Protein AF-A1HPE5-F1 (afdb_monomer)

Sequence (82 aa):
MGRGLMKNLLELTVIYKSGGCDKVGMVVENIYNGGYAGRNQEHVREHIEELAKVGVPAPTTTPTLYPLANYNLTTGGPNSSA

Organism: NCBI:txid401526

Solvent-accessible surface area (backbone atoms only — not comparable to full-atom values): 5484 Å² total; per-residue (Å²): 134,81,80,75,75,82,69,45,64,48,80,45,76,50,74,45,94,89,59,65,72,49,81,46,80,42,76,48,80,76,42,68,50,74,40,66,66,56,89,54,60,68,63,39,49,52,53,42,53,57,38,42,76,76,70,42,80,70,76,97,54,79,58,35,79,44,80,51,67,41,82,75,68,74,96,81,67,102,79,78,84,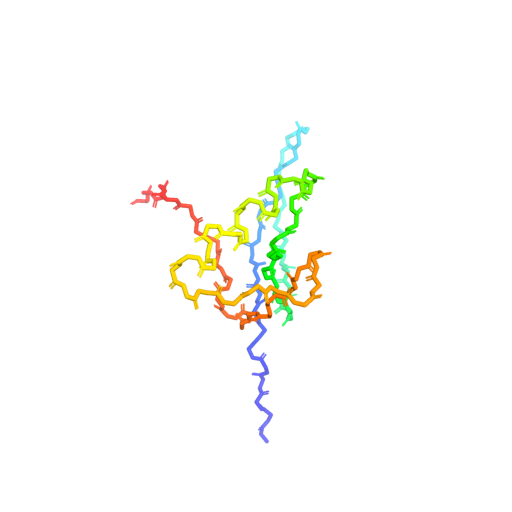125

Structure (mmCIF, N/CA/C/O backbone):
data_AF-A1HPE5-F1
#
_entry.id   AF-A1HPE5-F1
#
loop_
_atom_site.group_PDB
_atom_site.id
_atom_site.type_symbol
_atom_site.label_atom_id
_atom_site.label_alt_id
_atom_site.label_comp_id
_atom_site.label_asym_id
_atom_site.label_entity_id
_atom_site.label_seq_id
_atom_site.pdbx_PDB_ins_code
_atom_site.Cartn_x
_atom_site.Cartn_y
_atom_site.Cartn_z
_atom_site.occupancy
_atom_site.B_iso_or_equiv
_atom_site.auth_seq_id
_atom_site.auth_comp_id
_atom_site.auth_asym_id
_atom_site.auth_atom_id
_atom_site.pdbx_PDB_model_num
ATOM 1 N N . MET A 1 1 ? -15.910 -8.308 -29.351 1.00 39.84 1 MET A N 1
ATOM 2 C CA . MET A 1 1 ? -14.980 -7.161 -29.418 1.00 39.84 1 MET A CA 1
ATOM 3 C C . M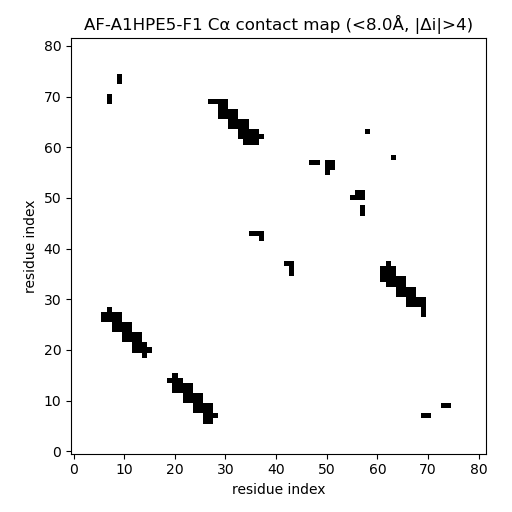ET A 1 1 ? -14.286 -7.069 -28.064 1.00 39.84 1 MET A C 1
ATOM 5 O O . MET A 1 1 ? -14.891 -6.621 -27.100 1.00 39.84 1 MET A O 1
ATOM 9 N N . GLY A 1 2 ? -13.114 -7.698 -27.937 1.00 45.06 2 GLY A N 1
ATOM 10 C CA . GLY A 1 2 ? -12.445 -7.876 -26.647 1.00 45.06 2 GLY A CA 1
ATOM 11 C C . GLY A 1 2 ? -11.980 -6.536 -26.092 1.00 45.06 2 GLY A C 1
ATOM 12 O O . GLY A 1 2 ? -11.206 -5.844 -26.746 1.00 45.06 2 GLY A O 1
ATOM 13 N N . ARG A 1 3 ? -12.448 -6.167 -24.895 1.00 51.09 3 ARG A N 1
ATOM 14 C CA . ARG A 1 3 ? -11.804 -5.117 -24.103 1.00 51.09 3 ARG A CA 1
ATOM 15 C C . ARG A 1 3 ? -10.403 -5.622 -23.783 1.00 51.09 3 ARG A C 1
ATOM 17 O O . ARG A 1 3 ? -10.251 -6.468 -22.907 1.00 51.09 3 ARG A O 1
ATOM 24 N N . GLY A 1 4 ? -9.403 -5.173 -24.539 1.00 50.94 4 GLY A N 1
ATOM 25 C CA . GLY A 1 4 ? -8.012 -5.353 -24.152 1.00 50.94 4 GLY A CA 1
ATOM 26 C C . GLY A 1 4 ? -7.863 -4.751 -22.763 1.00 50.94 4 GLY A C 1
ATOM 27 O O . GLY A 1 4 ? -8.075 -3.552 -22.597 1.00 50.94 4 GLY A O 1
ATOM 28 N N . LEU A 1 5 ? -7.618 -5.596 -21.761 1.00 61.19 5 LEU A N 1
ATOM 29 C CA . LEU A 1 5 ? -7.331 -5.149 -20.405 1.00 61.19 5 LEU A CA 1
ATOM 30 C C . LEU A 1 5 ? -6.163 -4.164 -20.527 1.00 61.19 5 LEU A C 1
ATOM 32 O O . LEU A 1 5 ? -5.082 -4.571 -20.959 1.00 61.19 5 LEU A O 1
ATOM 36 N N . MET A 1 6 ? -6.371 -2.882 -20.213 1.00 60.84 6 MET A N 1
ATOM 37 C CA . MET A 1 6 ? -5.238 -1.981 -20.021 1.00 60.84 6 MET A CA 1
ATOM 38 C C . MET A 1 6 ? -4.422 -2.580 -18.878 1.00 60.84 6 MET A C 1
ATOM 40 O O . MET A 1 6 ? -4.876 -2.628 -17.736 1.00 60.84 6 MET A O 1
ATOM 44 N N . LYS A 1 7 ? -3.260 -3.142 -19.207 1.00 74.62 7 LYS A N 1
ATOM 45 C CA . LYS A 1 7 ? -2.333 -3.666 -18.210 1.00 74.62 7 LYS A CA 1
ATOM 46 C C . LYS A 1 7 ? -1.645 -2.458 -17.587 1.00 74.62 7 LYS A C 1
ATOM 48 O O . LYS A 1 7 ? -1.049 -1.675 -18.322 1.00 74.62 7 LYS A O 1
ATOM 53 N N . ASN A 1 8 ? -1.720 -2.312 -16.263 1.00 87.06 8 ASN A N 1
ATOM 54 C CA . ASN A 1 8 ? -0.927 -1.316 -15.539 1.00 87.06 8 ASN A CA 1
ATOM 55 C C . ASN A 1 8 ? 0.542 -1.753 -15.563 1.00 87.06 8 ASN A C 1
ATOM 57 O O . ASN A 1 8 ? 1.019 -2.430 -14.652 1.00 87.06 8 ASN A O 1
ATOM 61 N N . LEU A 1 9 ? 1.216 -1.454 -16.675 1.00 90.00 9 LEU A N 1
ATOM 62 C CA . LEU A 1 9 ? 2.628 -1.724 -16.893 1.00 90.00 9 LEU A CA 1
ATOM 63 C C . LEU A 1 9 ? 3.441 -0.574 -16.297 1.00 90.00 9 LEU A C 1
ATOM 65 O O . LEU A 1 9 ? 3.368 0.555 -16.773 1.00 90.00 9 LEU A O 1
ATOM 69 N N . LEU A 1 10 ? 4.220 -0.878 -15.267 1.00 90.12 10 LEU A N 1
ATOM 70 C CA . LEU A 1 10 ? 5.196 0.028 -14.689 1.00 90.12 10 LEU A CA 1
ATOM 71 C C . LEU A 1 10 ? 6.544 -0.188 -15.376 1.00 90.12 10 LEU A C 1
ATOM 73 O O . LEU A 1 10 ? 7.101 -1.286 -15.319 1.00 90.12 10 LEU A O 1
ATOM 77 N N . GLU A 1 11 ? 7.073 0.852 -16.009 1.00 90.12 11 GLU A N 1
ATOM 78 C CA . GLU A 1 11 ? 8.412 0.820 -16.590 1.00 90.12 11 GLU A CA 1
ATOM 79 C C . GLU A 1 11 ? 9.441 1.292 -15.562 1.00 90.12 11 GLU A C 1
ATOM 81 O O . GLU A 1 11 ? 9.388 2.412 -15.055 1.00 90.12 11 GLU A O 1
ATOM 86 N N . LEU A 1 12 ? 10.396 0.424 -15.249 1.00 90.69 12 LEU A N 1
ATOM 87 C CA . LEU A 1 12 ? 11.453 0.668 -14.279 1.00 90.69 12 LEU A CA 1
ATOM 88 C C . LEU A 1 12 ? 12.820 0.619 -14.959 1.00 90.69 12 LEU A C 1
ATOM 90 O O . LEU A 1 12 ? 13.018 -0.048 -15.975 1.00 90.69 12 LEU A O 1
ATOM 94 N N . THR A 1 13 ? 13.784 1.327 -14.375 1.00 92.50 13 THR A N 1
ATOM 95 C CA . THR A 1 13 ? 15.196 1.226 -14.763 1.00 92.50 13 THR A CA 1
ATOM 96 C C . THR A 1 13 ? 15.971 0.604 -13.614 1.00 92.50 13 THR A C 1
ATOM 98 O O . THR A 1 13 ? 15.995 1.154 -12.514 1.00 92.50 13 THR A O 1
ATOM 101 N N . VAL A 1 14 ? 16.598 -0.539 -13.866 1.00 92.75 1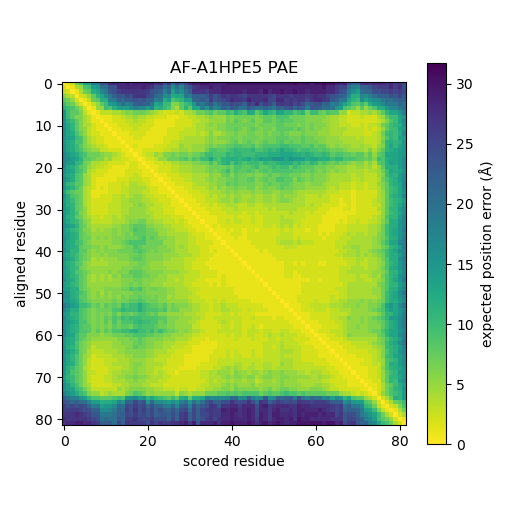4 VAL A N 1
ATOM 102 C CA . VAL A 1 14 ? 17.497 -1.198 -12.920 1.00 92.75 14 VAL A CA 1
ATOM 103 C C . VAL A 1 14 ? 18.886 -0.613 -13.117 1.00 92.75 14 VAL A C 1
ATOM 105 O O . VAL A 1 14 ? 19.419 -0.663 -14.220 1.00 92.75 14 VAL A O 1
ATOM 108 N N . ILE A 1 15 ? 19.467 -0.054 -12.057 1.00 94.50 15 ILE A N 1
ATOM 109 C CA . ILE A 1 15 ? 20.843 0.455 -12.054 1.00 94.50 15 ILE A CA 1
ATOM 110 C C . ILE A 1 15 ? 21.695 -0.531 -11.264 1.00 94.50 15 ILE A C 1
ATOM 112 O O . ILE A 1 15 ? 21.477 -0.734 -10.066 1.00 94.50 15 ILE A O 1
ATOM 116 N N . TYR A 1 16 ? 22.662 -1.158 -11.927 1.00 95.56 16 TYR A N 1
ATOM 117 C CA . TYR A 1 16 ? 23.522 -2.143 -11.281 1.00 95.56 16 TYR A CA 1
ATOM 118 C C . TYR A 1 16 ? 24.668 -1.464 -10.536 1.00 95.56 16 TYR A C 1
ATOM 120 O O . TYR A 1 16 ? 25.281 -0.516 -11.025 1.00 95.56 16 TYR A O 1
ATOM 128 N N . LYS A 1 17 ? 25.023 -1.998 -9.361 1.00 95.31 17 LYS A N 1
ATOM 129 C CA . LYS A 1 17 ? 26.163 -1.493 -8.570 1.00 95.31 17 LYS A CA 1
ATOM 130 C C . LYS A 1 17 ? 27.501 -1.608 -9.307 1.00 95.31 17 LYS A C 1
ATOM 132 O O . LYS A 1 17 ? 28.395 -0.811 -9.060 1.00 95.31 17 LYS A O 1
ATOM 137 N N . SER A 1 18 ? 27.631 -2.587 -10.200 1.00 94.62 18 SER A N 1
ATOM 138 C CA . SER A 1 18 ? 28.800 -2.797 -11.063 1.00 94.62 18 SER A CA 1
ATOM 139 C C . SER A 1 18 ? 28.898 -1.805 -12.228 1.00 94.62 18 SER A C 1
ATOM 141 O O . SER A 1 18 ? 29.859 -1.868 -12.988 1.00 94.62 18 SER A O 1
ATOM 143 N N . GLY A 1 19 ? 27.910 -0.920 -12.391 1.00 94.06 19 GLY A N 1
ATOM 144 C CA . GLY A 1 19 ? 27.730 -0.098 -13.582 1.00 94.06 19 GLY A CA 1
ATOM 145 C C . GLY A 1 19 ? 26.787 -0.744 -14.601 1.00 94.06 19 GLY A C 1
ATOM 146 O O . GLY A 1 19 ? 26.543 -1.951 -14.572 1.00 94.06 19 GLY A O 1
ATOM 147 N N . GLY A 1 20 ? 26.249 0.088 -15.498 1.00 95.31 20 GLY A N 1
ATOM 148 C CA . GLY A 1 20 ? 25.229 -0.297 -16.476 1.00 95.31 20 GLY A CA 1
ATOM 149 C C . GLY A 1 20 ? 23.794 -0.157 -15.959 1.00 95.31 20 GLY A C 1
ATO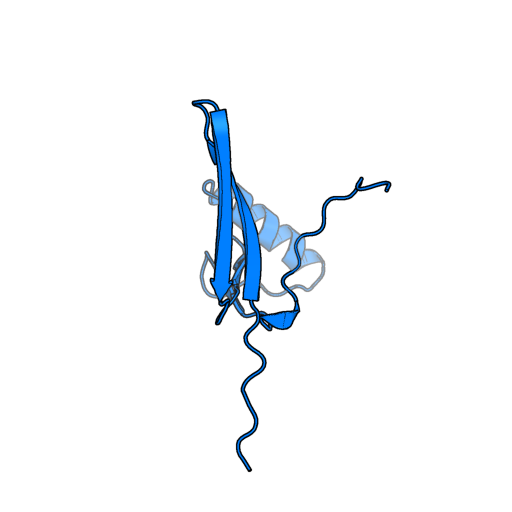M 150 O O . GLY A 1 20 ? 23.550 0.086 -14.772 1.00 95.31 20 GLY A O 1
ATOM 151 N N . CYS A 1 21 ? 22.834 -0.298 -16.872 1.00 96.19 21 CYS A N 1
ATOM 152 C CA . CYS A 1 21 ? 21.414 -0.284 -16.546 1.00 96.19 21 CYS A CA 1
ATOM 153 C C . CYS A 1 21 ? 20.594 -1.116 -17.535 1.00 96.19 21 CYS A C 1
ATOM 155 O O . CYS A 1 21 ? 20.971 -1.213 -18.700 1.00 96.19 21 CYS A O 1
ATOM 157 N N . ASP A 1 22 ? 19.462 -1.639 -17.065 1.00 96.69 22 ASP A N 1
ATOM 158 C CA . ASP A 1 22 ? 18.453 -2.320 -17.880 1.00 96.69 22 ASP A CA 1
ATOM 159 C C . ASP A 1 22 ? 17.070 -1.703 -17.668 1.00 96.69 22 ASP A C 1
ATOM 161 O O . ASP A 1 22 ? 16.768 -1.136 -16.612 1.00 96.69 22 ASP A O 1
ATOM 165 N N . LYS A 1 23 ? 16.199 -1.846 -18.669 1.00 94.19 23 LYS A N 1
ATOM 166 C CA . LYS A 1 23 ? 14.772 -1.531 -18.551 1.00 94.19 23 LYS A CA 1
ATOM 167 C C . LYS A 1 23 ? 13.996 -2.791 -18.179 1.00 94.19 23 LYS A C 1
ATOM 169 O O . LYS A 1 23 ? 14.194 -3.842 -18.781 1.00 94.19 23 LYS A O 1
ATOM 174 N N . VAL A 1 24 ? 13.089 -2.670 -17.215 1.00 94.31 24 VAL A N 1
ATOM 175 C CA . VAL A 1 24 ? 12.206 -3.756 -16.772 1.00 94.31 24 VAL A CA 1
ATOM 176 C C . VAL A 1 24 ? 10.765 -3.265 -16.795 1.00 94.31 24 VAL A C 1
ATOM 178 O O . VAL A 1 24 ? 10.443 -2.254 -16.176 1.00 94.31 24 VAL A O 1
ATOM 181 N N . GLY A 1 25 ? 9.895 -3.991 -17.497 1.00 91.31 25 GLY A N 1
ATOM 182 C CA . GLY A 1 25 ? 8.450 -3.782 -17.453 1.00 91.31 25 GLY A CA 1
ATOM 183 C C . GLY A 1 25 ? 7.802 -4.707 -16.423 1.00 91.31 25 GLY A C 1
ATOM 184 O O . GLY A 1 25 ? 8.004 -5.919 -16.471 1.00 91.31 25 GLY A O 1
ATOM 185 N N . MET A 1 26 ? 7.009 -4.152 -15.509 1.00 91.25 26 MET A N 1
ATOM 186 C CA . MET A 1 26 ? 6.286 -4.905 -14.481 1.00 91.25 26 MET A CA 1
ATOM 187 C C . MET A 1 26 ? 4.780 -4.683 -14.615 1.00 91.25 26 MET A C 1
ATOM 189 O O . MET A 1 26 ? 4.308 -3.558 -14.496 1.00 91.25 26 MET A O 1
ATOM 193 N N . VAL A 1 27 ? 4.008 -5.749 -14.836 1.00 93.12 27 VAL A N 1
ATOM 194 C CA . VAL A 1 27 ? 2.539 -5.669 -14.831 1.00 93.12 27 VAL A CA 1
ATOM 195 C C . VAL A 1 27 ? 2.042 -5.756 -13.394 1.00 93.12 27 VAL A C 1
ATOM 197 O O . VAL A 1 27 ? 2.304 -6.740 -12.707 1.00 93.12 27 VAL A O 1
ATOM 200 N N . VAL A 1 28 ? 1.315 -4.736 -12.946 1.00 92.81 28 VAL A N 1
ATOM 201 C CA . VAL A 1 28 ? 0.812 -4.653 -11.574 1.00 92.81 28 VAL A CA 1
ATOM 202 C C . VAL A 1 28 ? -0.665 -5.012 -11.526 1.00 92.81 28 VAL A C 1
ATOM 204 O O . VAL A 1 28 ? -1.533 -4.277 -12.002 1.00 92.81 28 VAL A O 1
ATOM 207 N N . GLU A 1 29 ? -0.953 -6.163 -10.92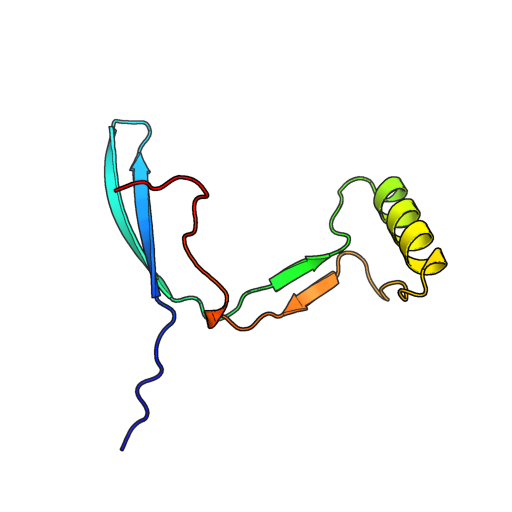8 1.00 93.56 29 GLU A N 1
ATOM 208 C CA . GLU A 1 29 ? -2.319 -6.668 -10.774 1.00 93.56 29 GLU A CA 1
ATOM 209 C C . GLU A 1 29 ? -2.963 -6.166 -9.483 1.00 93.56 29 GLU A C 1
ATOM 211 O O . GLU A 1 29 ? -4.076 -5.650 -9.517 1.00 93.56 29 GLU A O 1
ATOM 216 N N . ASN A 1 30 ? -2.237 -6.248 -8.365 1.00 94.19 30 ASN A N 1
ATOM 217 C CA . ASN A 1 30 ? -2.736 -5.898 -7.040 1.00 94.19 30 ASN A CA 1
ATOM 218 C C . ASN A 1 30 ? -1.743 -5.001 -6.304 1.00 94.19 30 ASN A C 1
ATOM 220 O O . ASN A 1 30 ? -0.532 -5.209 -6.385 1.00 94.19 30 ASN A O 1
ATOM 224 N N . ILE A 1 31 ? -2.267 -4.048 -5.537 1.00 94.81 31 ILE A N 1
ATOM 225 C CA . ILE A 1 31 ? -1.489 -3.211 -4.626 1.00 94.81 31 ILE A CA 1
ATOM 226 C C . ILE A 1 31 ? -2.184 -3.152 -3.265 1.00 94.81 31 ILE A C 1
ATOM 228 O O . ILE A 1 31 ? -3.413 -3.106 -3.183 1.00 94.81 31 ILE A O 1
ATOM 232 N N . TYR A 1 32 ? -1.387 -3.158 -2.198 1.00 96.44 32 TYR A N 1
ATOM 233 C CA . TYR A 1 32 ? -1.877 -3.143 -0.823 1.00 96.44 32 TYR A CA 1
ATOM 234 C C . TYR A 1 32 ? -1.056 -2.170 0.017 1.00 96.44 32 TYR A C 1
ATOM 236 O O . TYR A 1 32 ? 0.174 -2.202 -0.027 1.00 96.44 32 TYR A O 1
ATOM 244 N N . ASN A 1 33 ? -1.732 -1.375 0.843 1.00 95.56 33 ASN A N 1
ATOM 245 C CA . ASN A 1 33 ? -1.088 -0.659 1.938 1.00 95.56 33 ASN A CA 1
ATOM 246 C C . ASN A 1 33 ? -1.094 -1.543 3.189 1.00 95.56 33 ASN A C 1
ATOM 248 O O . ASN A 1 33 ? -2.153 -1.991 3.630 1.00 95.56 33 ASN A O 1
ATOM 252 N N . GLY A 1 34 ? 0.083 -1.772 3.773 1.00 95.56 34 GLY A N 1
ATOM 253 C CA . GLY A 1 34 ? 0.220 -2.428 5.073 1.00 95.56 34 GLY A CA 1
ATOM 254 C C . GLY A 1 34 ? 0.042 -1.423 6.208 1.00 95.56 34 GLY A C 1
ATOM 255 O O . GLY A 1 34 ? 0.945 -0.637 6.485 1.00 95.56 34 GLY A O 1
ATOM 256 N N . GLY A 1 35 ? -1.111 -1.444 6.867 1.00 94.81 35 GLY A N 1
ATOM 257 C CA . GLY A 1 35 ? -1.358 -0.685 8.088 1.00 94.81 35 GLY A CA 1
ATOM 258 C C . GLY A 1 35 ? -0.889 -1.426 9.331 1.00 94.81 35 GLY A C 1
ATOM 259 O O . GLY A 1 35 ? -0.893 -2.657 9.372 1.00 94.81 35 GLY A O 1
ATOM 260 N N . TYR A 1 36 ? -0.5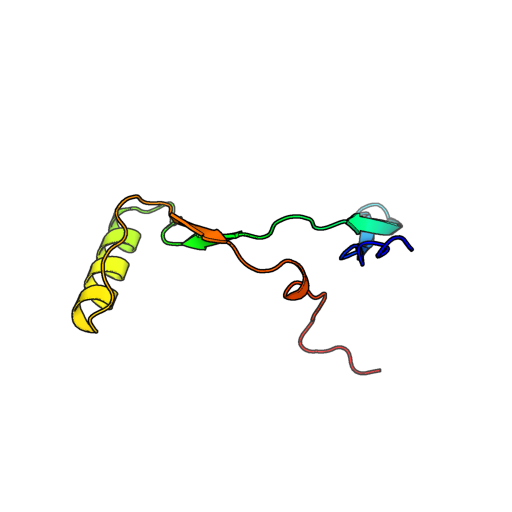13 -0.666 10.362 1.00 95.31 36 TYR A N 1
ATOM 261 C CA . TYR A 1 36 ? -0.165 -1.200 11.685 1.00 95.31 36 TYR A CA 1
ATOM 262 C C . TYR A 1 36 ? 0.916 -2.300 11.651 1.00 95.31 36 TYR A C 1
ATOM 264 O O . TYR A 1 36 ? 0.956 -3.178 12.506 1.00 95.31 36 TYR A O 1
ATOM 272 N N . ALA A 1 37 ? 1.807 -2.257 10.655 1.00 96.25 37 ALA A N 1
ATOM 273 C CA . ALA A 1 37 ? 2.837 -3.269 10.407 1.00 96.25 37 ALA A CA 1
ATOM 274 C C . ALA A 1 37 ? 4.175 -2.972 11.111 1.00 96.25 37 ALA A C 1
ATOM 276 O O . ALA A 1 37 ? 5.228 -3.468 10.707 1.00 96.25 37 ALA A O 1
ATOM 277 N N . GLY A 1 38 ? 4.152 -2.129 12.147 1.00 95.31 38 GLY A N 1
ATOM 278 C CA . GLY A 1 38 ? 5.342 -1.766 12.910 1.00 95.31 38 GLY A CA 1
ATOM 279 C C . GLY A 1 38 ? 5.922 -2.965 13.661 1.00 95.31 38 GLY A C 1
ATOM 280 O O . GLY A 1 38 ? 5.192 -3.764 14.239 1.00 95.31 38 GLY A O 1
ATOM 281 N N . ARG A 1 39 ? 7.255 -3.086 13.692 1.00 96.56 39 ARG A N 1
ATOM 282 C CA . ARG A 1 39 ? 7.934 -4.155 14.448 1.00 96.56 39 ARG A CA 1
ATOM 283 C C . 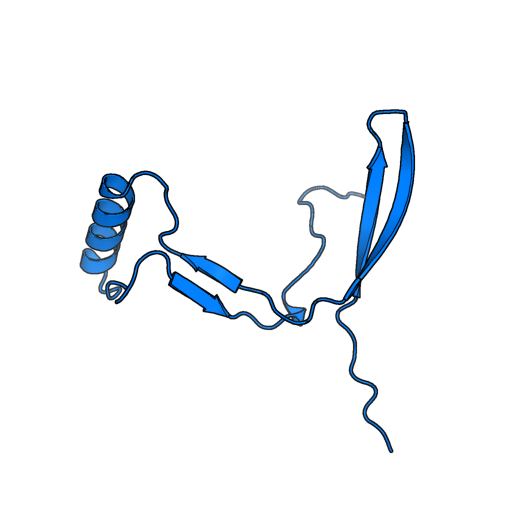ARG A 1 39 ? 7.707 -4.027 15.959 1.00 96.56 39 ARG A C 1
ATOM 285 O O . ARG A 1 39 ? 7.543 -5.043 16.625 1.00 96.56 39 ARG A O 1
ATOM 292 N N . ASN A 1 40 ? 7.709 -2.802 16.492 1.00 97.38 40 ASN A N 1
ATOM 293 C CA . ASN A 1 40 ? 7.404 -2.553 17.900 1.00 97.38 40 ASN A CA 1
ATOM 294 C C . ASN A 1 40 ? 5.883 -2.501 18.105 1.00 97.38 40 ASN A C 1
ATOM 296 O O . ASN A 1 40 ? 5.237 -1.543 17.684 1.00 97.38 40 ASN A O 1
ATOM 300 N N . GLN A 1 41 ? 5.329 -3.518 18.765 1.00 95.88 41 GLN A N 1
ATOM 301 C CA . GLN A 1 41 ? 3.889 -3.617 19.013 1.00 95.88 41 GLN A CA 1
ATOM 302 C C . GLN A 1 41 ? 3.376 -2.606 20.043 1.00 95.88 41 GLN A C 1
ATOM 304 O O . GLN A 1 41 ? 2.205 -2.240 19.992 1.00 95.88 41 GLN A O 1
ATOM 309 N N . GLU A 1 42 ? 4.235 -2.106 20.931 1.00 97.44 42 GLU A N 1
ATOM 310 C CA . GLU A 1 42 ? 3.858 -1.052 21.873 1.00 97.44 42 GLU A CA 1
ATOM 311 C C . GLU A 1 42 ? 3.538 0.248 21.131 1.00 97.44 42 GLU A C 1
ATOM 313 O O . GLU A 1 42 ? 2.439 0.773 21.275 1.00 97.44 42 GLU A O 1
ATOM 318 N N . HIS A 1 43 ? 4.419 0.680 20.223 1.00 97.75 43 HIS A N 1
ATOM 319 C CA . HIS A 1 43 ? 4.181 1.874 19.403 1.00 97.75 43 HIS A CA 1
ATOM 320 C C . HIS A 1 43 ? 2.981 1.703 18.456 1.00 97.75 43 HIS A C 1
ATOM 322 O O . HIS A 1 43 ? 2.253 2.655 18.187 1.00 97.75 43 HIS A O 1
ATOM 328 N N . VAL A 1 44 ? 2.754 0.489 17.931 1.00 97.56 44 VAL A N 1
ATOM 329 C CA . VAL A 1 44 ? 1.558 0.201 17.119 1.00 97.56 44 VAL A CA 1
ATOM 330 C C . VAL A 1 44 ? 0.290 0.398 17.951 1.00 97.56 44 VAL A C 1
ATOM 332 O O . VAL A 1 44 ? -0.660 1.013 17.468 1.00 97.56 44 VAL A O 1
ATOM 335 N N . ARG A 1 45 ? 0.276 -0.090 19.197 1.00 96.31 45 ARG A N 1
ATOM 336 C CA . ARG A 1 45 ? -0.853 0.074 20.119 1.00 96.31 45 ARG A CA 1
ATOM 337 C C . ARG A 1 45 ? -1.081 1.541 20.480 1.00 96.31 45 ARG A C 1
ATOM 339 O O . ARG A 1 45 ? -2.215 1.996 20.386 1.00 96.31 45 ARG A O 1
ATOM 346 N N . GLU A 1 46 ? -0.031 2.278 20.835 1.00 97.56 46 GLU A N 1
ATOM 347 C CA . GLU A 1 46 ? -0.120 3.716 21.131 1.00 97.56 46 GLU A CA 1
ATOM 348 C C . GLU A 1 46 ? -0.739 4.485 19.961 1.00 97.56 46 GLU A C 1
ATOM 350 O O . GLU A 1 46 ? -1.678 5.255 20.151 1.00 97.56 46 GLU A O 1
ATOM 355 N N . HIS A 1 47 ? -0.302 4.195 18.733 1.00 96.50 47 HIS A N 1
ATOM 356 C CA . HIS A 1 47 ? -0.865 4.820 17.540 1.00 96.50 47 HIS A CA 1
ATOM 357 C C . HIS A 1 47 ? -2.348 4.468 17.320 1.00 96.50 47 HIS A C 1
ATOM 359 O O . HIS A 1 47 ? -3.145 5.321 16.929 1.00 96.50 47 HIS A O 1
ATOM 365 N N . ILE A 1 48 ? -2.757 3.224 17.597 1.00 96.81 48 ILE A N 1
ATOM 366 C CA . ILE A 1 48 ? -4.175 2.827 17.561 1.00 96.81 48 ILE A CA 1
ATOM 367 C C . ILE A 1 48 ? -4.985 3.615 18.602 1.00 96.81 48 ILE A C 1
ATOM 369 O O . ILE A 1 48 ? -6.086 4.073 18.303 1.00 96.81 48 ILE A O 1
ATOM 373 N N . GLU A 1 49 ? -4.449 3.812 19.806 1.00 96.75 49 GLU A N 1
ATOM 374 C CA . GLU A 1 49 ? -5.103 4.577 20.874 1.00 96.75 49 GLU A CA 1
ATOM 375 C C . GLU A 1 49 ? -5.209 6.073 20.545 1.00 96.75 49 GLU A C 1
ATOM 377 O O . GLU A 1 49 ? -6.227 6.700 20.839 1.00 96.75 49 GLU A O 1
ATOM 382 N N . GLU A 1 50 ? -4.192 6.655 19.906 1.00 97.25 50 GLU A N 1
ATOM 383 C CA . GLU A 1 50 ? -4.240 8.021 19.369 1.00 97.25 50 GLU A CA 1
ATOM 384 C C . GLU A 1 50 ? -5.360 8.183 18.338 1.00 97.25 50 GLU A C 1
ATOM 386 O O . GLU A 1 50 ? -6.148 9.126 18.419 1.00 97.25 50 GLU A O 1
ATOM 391 N N . LEU A 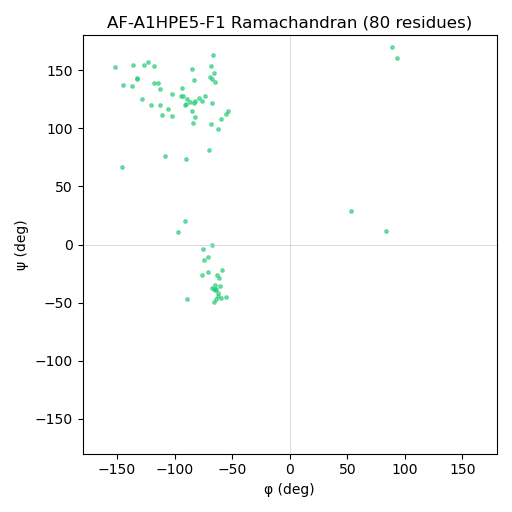1 51 ? -5.470 7.236 17.405 1.00 96.88 51 LEU A N 1
ATOM 392 C CA . LEU A 1 51 ? -6.510 7.222 16.377 1.00 96.88 51 LEU A CA 1
ATOM 393 C C . LEU A 1 51 ? -7.914 7.032 16.973 1.00 96.88 51 LEU A C 1
ATOM 395 O O . LEU A 1 51 ? -8.860 7.711 16.565 1.00 96.88 51 LEU A O 1
ATOM 399 N N . ALA A 1 52 ? -8.054 6.192 17.998 1.00 96.31 52 ALA A N 1
ATOM 400 C CA . ALA A 1 52 ? -9.322 6.001 18.698 1.00 96.31 52 ALA A CA 1
ATOM 401 C C . ALA A 1 52 ? -9.843 7.302 19.334 1.00 96.31 52 ALA A C 1
ATOM 403 O O . ALA A 1 52 ? -11.048 7.560 19.302 1.00 96.31 52 ALA A O 1
ATOM 404 N N . LYS A 1 53 ? -8.954 8.169 19.846 1.00 97.50 53 LYS A N 1
ATOM 405 C CA . LYS A 1 53 ? -9.334 9.474 20.427 1.00 97.50 53 LYS A CA 1
ATOM 406 C C . LYS A 1 53 ? -9.973 10.423 19.409 1.00 97.50 53 LYS A C 1
ATOM 408 O O . LYS A 1 53 ? -10.768 11.270 19.805 1.00 97.50 53 LYS A O 1
ATOM 413 N N . VAL A 1 54 ? -9.658 10.280 18.119 1.00 97.19 54 VAL A N 1
ATOM 414 C CA . VAL A 1 54 ? -10.272 11.059 17.025 1.00 97.19 54 VAL A CA 1
ATOM 415 C C . VAL A 1 54 ? -11.415 10.312 16.326 1.00 97.19 54 VAL A C 1
ATOM 417 O O . VAL A 1 54 ? -11.900 10.752 15.287 1.00 97.19 54 VAL A O 1
ATOM 420 N N . GLY A 1 55 ? -11.871 9.193 16.899 1.00 97.00 55 GLY A N 1
ATOM 421 C CA . GLY A 1 55 ? -13.007 8.419 16.398 1.00 97.00 55 GLY A CA 1
ATOM 422 C C . GLY A 1 55 ? -12.668 7.431 15.281 1.00 97.00 55 GLY A C 1
ATOM 423 O O . GLY A 1 55 ? -13.580 6.893 14.654 1.00 97.00 55 GLY A O 1
ATOM 424 N N . VAL A 1 56 ? -11.385 7.168 15.020 1.00 96.19 56 VAL A N 1
ATOM 425 C CA . VAL A 1 56 ? -10.974 6.137 14.059 1.00 96.19 56 VAL A CA 1
ATOM 426 C C . VAL A 1 56 ? -11.003 4.768 14.755 1.00 96.19 56 VAL A C 1
ATOM 428 O O . VAL A 1 56 ? -10.346 4.596 15.783 1.00 96.19 56 VAL A O 1
ATOM 431 N N . PRO A 1 57 ? -11.757 3.781 14.237 1.00 93.56 57 PRO A N 1
ATOM 432 C CA . PRO A 1 57 ? -11.870 2.472 14.871 1.00 93.56 57 PRO A CA 1
ATOM 433 C C . PRO A 1 57 ? -10.556 1.687 14.792 1.00 93.56 57 PRO A C 1
ATOM 435 O O . PRO A 1 57 ? -9.845 1.732 13.788 1.00 93.56 57 PRO A O 1
ATOM 438 N N . ALA A 1 58 ? -10.266 0.923 15.845 1.00 94.19 58 ALA A N 1
ATOM 439 C CA . ALA A 1 58 ? -9.129 0.012 15.869 1.00 94.19 58 ALA A CA 1
ATOM 440 C C . ALA A 1 58 ? -9.304 -1.136 14.850 1.00 94.19 58 ALA A C 1
ATOM 442 O O . ALA A 1 58 ? -10.431 -1.596 14.628 1.00 94.19 58 ALA A O 1
ATOM 443 N N . PRO A 1 59 ? -8.209 -1.641 14.251 1.00 93.56 59 PRO A N 1
ATOM 444 C CA . PRO A 1 59 ? -8.266 -2.819 13.392 1.00 93.56 59 PRO A CA 1
ATOM 445 C C . PRO A 1 59 ? -8.592 -4.081 14.206 1.00 93.56 59 PRO A C 1
ATOM 447 O O . PRO A 1 59 ? -8.241 -4.188 15.379 1.00 93.56 59 PRO A O 1
ATOM 450 N N . THR A 1 60 ? -9.199 -5.083 13.566 1.00 93.25 60 THR A N 1
ATOM 451 C CA . THR A 1 60 ? -9.441 -6.398 14.190 1.00 93.25 60 THR A CA 1
ATOM 452 C C . THR A 1 60 ? -8.180 -7.260 14.271 1.00 93.25 60 THR A C 1
ATOM 454 O O . THR A 1 60 ? -8.082 -8.121 15.142 1.00 93.25 60 THR A O 1
ATOM 457 N N . THR A 1 61 ? -7.215 -7.039 13.374 1.00 94.00 61 THR A N 1
ATOM 458 C CA . THR A 1 61 ? -5.940 -7.767 13.314 1.00 94.00 61 THR A CA 1
ATOM 459 C C . THR A 1 61 ? -4.808 -6.842 12.881 1.00 94.00 61 THR A C 1
ATOM 461 O O . THR A 1 61 ? -4.968 -6.088 11.918 1.00 94.00 61 THR A O 1
ATOM 464 N N . THR A 1 62 ? -3.649 -6.943 13.534 1.00 94.19 62 THR A N 1
ATOM 465 C CA . THR A 1 62 ? -2.410 -6.259 13.141 1.00 94.19 62 THR A CA 1
ATOM 466 C C . THR A 1 62 ? -1.365 -7.285 12.675 1.00 94.19 62 THR A C 1
ATOM 468 O O . THR A 1 62 ? -1.181 -8.308 13.339 1.00 94.19 62 THR A O 1
ATOM 471 N N . PRO A 1 63 ? -0.670 -7.060 11.541 1.00 95.75 63 PRO A N 1
ATOM 472 C CA . PRO A 1 63 ? -0.874 -5.983 10.563 1.00 95.75 63 PRO A CA 1
ATOM 473 C C . PRO A 1 63 ? -2.210 -6.103 9.803 1.00 95.75 63 PRO A C 1
ATOM 475 O O . PRO A 1 63 ? -2.822 -7.168 9.762 1.00 95.75 63 PRO A O 1
ATOM 478 N N . THR A 1 64 ? -2.647 -5.014 9.165 1.00 95.44 64 THR A N 1
ATOM 479 C CA . THR A 1 64 ? -3.859 -4.972 8.324 1.00 95.44 64 THR A CA 1
ATOM 480 C C . THR A 1 64 ? -3.491 -4.627 6.882 1.00 95.44 64 THR A C 1
ATOM 482 O O . THR A 1 64 ? -2.667 -3.744 6.655 1.00 95.44 64 THR A O 1
ATOM 485 N N . LEU A 1 65 ? -4.105 -5.288 5.898 1.00 96.06 65 LEU A N 1
ATOM 486 C CA . LEU A 1 65 ? -3.922 -4.963 4.480 1.00 96.06 65 LEU A CA 1
ATOM 487 C C . LEU A 1 65 ? -5.119 -4.178 3.944 1.00 96.06 65 LEU A C 1
ATOM 489 O O . LEU A 1 65 ? -6.259 -4.622 4.066 1.00 96.06 65 LEU A O 1
ATOM 493 N N . TYR A 1 66 ? -4.844 -3.051 3.291 1.00 94.38 66 TYR A N 1
ATOM 494 C CA . TYR A 1 66 ? -5.843 -2.244 2.594 1.00 94.38 66 TYR A CA 1
ATOM 495 C C . TYR A 1 66 ? -5.613 -2.335 1.082 1.00 94.38 66 TYR A C 1
ATOM 497 O O . TYR A 1 66 ? -4.587 -1.834 0.609 1.00 94.38 66 TYR A O 1
ATOM 505 N N . PRO A 1 67 ? -6.509 -2.981 0.314 1.00 96.12 67 PRO A N 1
ATOM 506 C CA . PRO A 1 67 ? -6.369 -3.063 -1.133 1.00 96.12 67 PRO A CA 1
ATOM 507 C C . PRO A 1 67 ? -6.560 -1.686 -1.770 1.00 96.12 67 PRO A C 1
ATOM 509 O O . PRO A 1 67 ? -7.414 -0.901 -1.357 1.00 96.12 67 PRO A O 1
ATOM 512 N N . LEU A 1 68 ? -5.778 -1.408 -2.807 1.00 95.38 68 LEU A N 1
ATOM 513 C CA . LEU A 1 68 ? -5.896 -0.208 -3.624 1.00 95.38 68 LEU A CA 1
ATOM 514 C C . LEU A 1 68 ? -6.093 -0.597 -5.093 1.00 95.38 68 LEU A C 1
ATOM 516 O O . LEU A 1 68 ? -5.720 -1.687 -5.530 1.00 95.38 68 LEU A O 1
ATOM 520 N N . ALA A 1 69 ? -6.667 0.312 -5.878 1.00 93.50 69 ALA A N 1
ATOM 521 C CA . ALA A 1 69 ? -6.789 0.107 -7.312 1.00 93.50 69 ALA A CA 1
ATOM 522 C C . ALA A 1 69 ? -5.424 0.272 -7.995 1.00 93.50 69 ALA A C 1
ATOM 524 O O . ALA A 1 69 ? -4.754 1.286 -7.814 1.00 93.50 69 ALA A O 1
ATOM 525 N N . ASN A 1 70 ? -5.018 -0.708 -8.800 1.00 91.56 70 ASN A N 1
ATOM 526 C CA . ASN A 1 70 ? -3.683 -0.774 -9.408 1.00 91.56 70 ASN A CA 1
ATOM 527 C C . ASN A 1 70 ? -3.306 0.418 -10.307 1.00 91.56 70 ASN A C 1
ATOM 529 O O . ASN A 1 70 ? -2.120 0.691 -10.458 1.00 91.56 70 ASN A O 1
ATOM 533 N N . TYR A 1 71 ? -4.275 1.169 -10.834 1.00 88.69 71 TYR A N 1
ATOM 534 C CA . TYR A 1 71 ? -4.015 2.404 -11.584 1.00 88.69 71 TYR A CA 1
ATOM 535 C C . TYR A 1 71 ? -3.521 3.575 -10.711 1.00 88.69 71 TYR A C 1
ATOM 537 O O . TYR A 1 71 ? -3.084 4.588 -11.247 1.00 88.69 71 TYR A O 1
ATOM 545 N N . ASN A 1 72 ? -3.582 3.465 -9.377 1.00 90.38 72 ASN A N 1
ATOM 546 C CA . ASN A 1 72 ? -3.043 4.479 -8.461 1.00 90.38 72 ASN A CA 1
ATOM 547 C C . ASN A 1 72 ? -1.507 4.454 -8.383 1.00 90.38 72 ASN A C 1
ATOM 549 O O . ASN A 1 72 ? -0.906 5.371 -7.822 1.00 90.38 72 ASN A O 1
ATOM 553 N N . LEU A 1 73 ? -0.863 3.400 -8.889 1.00 89.06 73 LEU A N 1
ATOM 554 C CA . LEU A 1 73 ? 0.586 3.269 -8.847 1.00 89.06 73 LEU A CA 1
ATOM 555 C C . LEU A 1 73 ? 1.236 4.126 -9.938 1.00 89.06 73 LEU A C 1
ATOM 557 O O . LEU A 1 73 ? 0.941 3.971 -11.119 1.00 89.06 73 LEU A O 1
ATOM 561 N N . THR A 1 74 ? 2.168 4.992 -9.545 1.00 86.12 74 THR A N 1
ATOM 562 C CA . THR A 1 74 ? 2.937 5.838 -10.466 1.00 86.12 74 THR A CA 1
ATOM 563 C C . THR A 1 74 ? 4.414 5.854 -10.072 1.00 86.12 74 THR A C 1
ATOM 565 O O . THR A 1 74 ? 4.758 5.651 -8.907 1.00 86.12 74 THR A O 1
ATOM 568 N N . THR A 1 75 ? 5.308 6.109 -11.030 1.00 80.56 75 THR A N 1
ATOM 569 C CA . THR A 1 75 ? 6.722 6.415 -10.760 1.00 80.56 75 THR A CA 1
ATOM 570 C C . THR A 1 75 ? 6.902 7.927 -10.582 1.00 80.56 75 THR A C 1
ATOM 572 O O . THR A 1 75 ? 7.385 8.611 -11.482 1.00 80.56 75 THR A O 1
ATOM 575 N N . GLY A 1 76 ? 6.460 8.481 -9.452 1.00 69.25 76 GLY A N 1
ATOM 576 C CA . GLY A 1 76 ? 6.688 9.890 -9.112 1.00 69.25 76 GLY A CA 1
ATOM 577 C C . GLY A 1 76 ? 7.962 10.082 -8.282 1.00 69.25 76 GLY A C 1
ATOM 578 O O . GLY A 1 76 ? 8.115 9.447 -7.242 1.00 69.25 76 GLY A O 1
ATOM 579 N N . GLY A 1 77 ? 8.854 10.984 -8.701 1.00 50.50 77 GLY A N 1
ATOM 580 C CA . GLY A 1 77 ? 9.870 11.588 -7.831 1.00 50.50 77 GLY A CA 1
ATOM 581 C C . GLY A 1 77 ? 9.588 13.091 -7.691 1.00 50.50 77 GLY A C 1
ATOM 582 O O . GLY A 1 77 ? 9.251 13.709 -8.697 1.00 50.50 77 GLY A O 1
ATOM 583 N N . PRO A 1 78 ? 9.719 13.720 -6.506 1.00 46.69 78 PRO A N 1
ATOM 584 C CA . PRO A 1 78 ? 9.353 15.128 -6.317 1.00 46.69 78 PRO A CA 1
ATOM 585 C C . PRO A 1 78 ? 10.230 16.158 -7.062 1.00 46.69 78 PRO A C 1
ATOM 587 O O . PRO A 1 78 ? 9.932 17.337 -6.964 1.00 46.69 78 PRO A O 1
ATOM 590 N N . ASN A 1 79 ? 11.266 15.761 -7.816 1.00 47.84 79 ASN A N 1
ATOM 591 C CA . ASN A 1 79 ? 12.176 16.683 -8.518 1.00 47.84 79 ASN A CA 1
ATOM 592 C C . ASN A 1 79 ? 12.687 16.121 -9.865 1.00 47.84 79 ASN A C 1
ATOM 594 O O . ASN A 1 79 ? 13.880 15.855 -10.006 1.00 47.84 79 ASN A O 1
ATOM 598 N N . SER A 1 80 ? 11.830 15.940 -10.873 1.00 50.59 80 SER A N 1
ATOM 599 C CA . SER A 1 80 ? 12.297 15.757 -12.260 1.00 50.59 80 SER A CA 1
ATOM 600 C C . SER A 1 80 ? 11.975 16.997 -13.092 1.00 50.59 80 SER A C 1
ATOM 602 O O . SER A 1 80 ? 11.0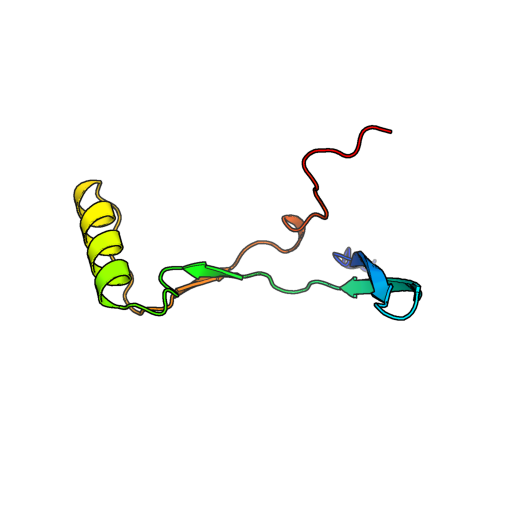23 17.007 -13.870 1.00 50.59 80 SER A O 1
ATOM 604 N N . SER A 1 81 ? 12.759 18.055 -12.893 1.00 42.38 81 SER A N 1
ATOM 605 C CA . SER A 1 81 ? 12.857 19.152 -13.853 1.00 42.38 81 SER A CA 1
ATOM 606 C C . SER A 1 81 ? 13.561 18.618 -15.101 1.00 42.38 81 SER A C 1
ATOM 608 O O . SER A 1 81 ? 14.771 18.382 -15.077 1.00 42.38 81 SER A O 1
ATOM 610 N N . ALA A 1 82 ? 12.782 18.367 -16.149 1.00 36.25 82 ALA A N 1
ATOM 611 C CA . ALA A 1 82 ? 13.246 18.548 -17.518 1.00 36.25 82 ALA A CA 1
ATOM 612 C C . ALA A 1 82 ? 13.066 20.024 -17.896 1.00 36.25 82 ALA A C 1
ATOM 614 O O . ALA A 1 82 ? 12.117 20.643 -17.356 1.00 36.25 82 ALA A O 1
#

Radius of gyration: 19.07 Å; Cα contacts (8 Å, |Δi|>4): 83; chains: 1; bounding box: 44×27×51 Å

Mean predicted aligned error: 7.73 Å

InterPro domains:
  IPR021269 Protein of unknown function DUF2848 [PF11010] (35-75)

Foldseek 3Di:
DDPPPPFLWDWDWDADPVGDIDIDIDGDDWDKDWALADPDNVVSVVVQVVCVVVVRHHDPDPGDIDIDDSVVDDPDDPDDDD

Secondary structure (DSSP, 8-state):
--------EEEEEEE-TTS-EEEEEEE---EEEEES--S-HHHHHHHHHHHHHTTPPPPSSSSEEEEE-GGG-----TT---

pLDDT: mean 86.97, std 16.73, range [36.25, 97.75]